Protein AF-A0A968U8L6-F1 (afdb_monomer)

Foldseek 3Di:
DPPVPDDPVVCCVVVVDDDDPPDPVCPPPDDDDQDPVLVVQLVVLVVVLVVVVDPVSCCPRPVVSVVVSVCVVCVVVPPDDD

pLDDT: mean 87.88, std 14.25, range [36.06, 97.94]

Nearest PDB structures (foldseek):
  5odw-assembly1_C  TM=2.525E-01  e=7.613E+00  Pseudomonas aeruginosa PAO1

Radius of gyration: 18.78 Å; Cα contacts (8 Å, |Δi|>4): 36; chains: 1; bounding box: 36×33×44 Å

Solvent-accessible surface area (backbone atoms only — not comparable to full-atom values): 5231 Å² total; per-residue (Å²): 130,59,78,93,73,66,47,71,69,58,51,29,67,76,67,72,53,83,86,77,87,84,69,65,92,56,77,90,54,83,86,77,82,80,51,71,68,53,51,54,47,40,67,65,26,46,61,52,20,60,72,64,66,40,72,64,35,38,39,63,40,50,48,48,56,50,54,52,46,51,48,60,68,50,53,72,70,70,69,83,93,124

Mean predicted aligned error: 8.52 Å

Structure (mmCIF, N/CA/C/O backbone):
data_AF-A0A968U8L6-F1
#
_entry.id   AF-A0A968U8L6-F1
#
loop_
_atom_site.group_PDB
_atom_site.id
_atom_site.type_symbol
_atom_site.label_atom_id
_atom_site.label_alt_id
_atom_site.label_comp_id
_atom_site.label_asym_id
_atom_site.label_entity_id
_atom_site.label_seq_id
_atom_site.pdbx_PDB_ins_code
_atom_site.Cartn_x
_atom_site.Cartn_y
_atom_site.Cartn_z
_atom_site.occupancy
_atom_site.B_iso_or_equiv
_atom_site.auth_seq_id
_atom_site.auth_comp_id
_atom_site.auth_asym_id
_atom_site.auth_atom_id
_atom_site.pdbx_PDB_model_num
ATOM 1 N N . MET A 1 1 ? -4.604 -21.959 -17.631 1.00 66.44 1 MET A N 1
ATOM 2 C CA . MET A 1 1 ? -3.669 -21.040 -18.324 1.00 66.44 1 MET A CA 1
ATOM 3 C C . MET A 1 1 ? -2.372 -21.012 -17.536 1.00 66.44 1 MET A C 1
ATOM 5 O O . MET A 1 1 ? -2.450 -21.012 -16.314 1.00 66.44 1 MET A O 1
ATOM 9 N N . ALA A 1 2 ? -1.207 -21.031 -18.188 1.00 85.19 2 ALA A N 1
ATOM 10 C CA . ALA A 1 2 ? 0.046 -20.758 -17.485 1.00 85.19 2 ALA A CA 1
ATOM 11 C C . ALA A 1 2 ? 0.062 -19.285 -17.032 1.00 85.19 2 ALA A C 1
ATOM 13 O O . ALA A 1 2 ? -0.494 -18.434 -17.725 1.00 85.19 2 ALA A O 1
ATOM 14 N N . TYR A 1 3 ? 0.685 -18.971 -15.890 1.00 81.69 3 TYR A N 1
ATOM 15 C CA . TYR A 1 3 ? 0.686 -17.606 -15.327 1.00 81.69 3 TYR A CA 1
ATOM 16 C C . TYR A 1 3 ? 1.267 -16.562 -16.296 1.00 81.69 3 TYR A C 1
ATOM 18 O O . TYR A 1 3 ? 0.774 -15.443 -16.375 1.00 81.69 3 TYR A O 1
ATOM 26 N N . ARG A 1 4 ? 2.261 -16.952 -17.104 1.00 89.00 4 ARG A N 1
ATOM 27 C CA . ARG A 1 4 ? 2.865 -16.095 -18.138 1.00 89.00 4 ARG A CA 1
ATOM 28 C C . ARG A 1 4 ? 1.884 -15.696 -19.255 1.00 89.00 4 ARG A C 1
ATOM 30 O O . ARG A 1 4 ? 2.093 -14.672 -19.890 1.00 89.00 4 ARG A O 1
ATOM 37 N N . ASP A 1 5 ? 0.810 -16.460 -19.451 1.00 85.94 5 ASP A N 1
ATOM 38 C CA . ASP A 1 5 ? -0.218 -16.212 -20.471 1.00 85.94 5 ASP A CA 1
ATOM 39 C C . ASP A 1 5 ? -1.490 -15.574 -19.885 1.00 85.94 5 ASP A C 1
ATOM 41 O O . ASP A 1 5 ? -2.537 -15.547 -20.545 1.00 85.94 5 ASP A O 1
ATOM 45 N N . PHE A 1 6 ? -1.441 -15.132 -18.624 1.00 90.50 6 PHE A N 1
ATOM 46 C CA . PHE A 1 6 ? -2.566 -14.513 -17.936 1.00 90.50 6 PHE A CA 1
ATOM 47 C C . PHE A 1 6 ? -2.797 -13.090 -18.449 1.00 90.50 6 PHE A C 1
ATOM 49 O O . PHE A 1 6 ? -1.925 -12.230 -18.355 1.00 90.50 6 PHE A O 1
ATOM 56 N N . THR A 1 7 ? -4.005 -12.823 -18.941 1.00 92.94 7 THR A N 1
ATOM 57 C CA . THR A 1 7 ? -4.474 -11.466 -19.234 1.00 92.94 7 THR A CA 1
ATOM 58 C C . THR A 1 7 ? -5.921 -11.320 -18.782 1.00 92.94 7 THR A C 1
ATOM 60 O O . THR A 1 7 ? -6.703 -12.272 -18.858 1.00 92.94 7 THR A O 1
ATOM 63 N N . LEU A 1 8 ? -6.293 -10.116 -18.338 1.00 91.50 8 LEU A N 1
ATOM 64 C CA . LEU A 1 8 ? -7.651 -9.825 -17.870 1.00 91.50 8 LEU A CA 1
ATOM 65 C C . LEU A 1 8 ? -8.703 -10.111 -18.954 1.00 91.50 8 LEU A C 1
ATOM 67 O O . LEU A 1 8 ? -9.719 -10.739 -18.673 1.00 91.50 8 LEU A O 1
ATOM 71 N N . ALA A 1 9 ? -8.420 -9.735 -20.206 1.00 91.81 9 ALA A N 1
ATOM 72 C CA . ALA A 1 9 ? -9.296 -9.997 -21.350 1.00 91.81 9 ALA A CA 1
ATOM 73 C C . ALA A 1 9 ? -9.567 -11.497 -21.549 1.00 91.81 9 ALA A C 1
ATOM 75 O O . ALA A 1 9 ? -10.705 -11.911 -21.737 1.00 91.81 9 ALA A O 1
ATOM 76 N N . LYS A 1 10 ? -8.530 -12.332 -21.440 1.00 92.31 10 LYS A N 1
ATOM 77 C CA . LYS A 1 10 ? -8.651 -13.773 -21.669 1.00 92.31 10 LYS A CA 1
ATOM 78 C C . LYS A 1 10 ? -9.440 -14.466 -20.559 1.00 92.31 10 LYS A C 1
ATOM 80 O O . LYS A 1 10 ? -1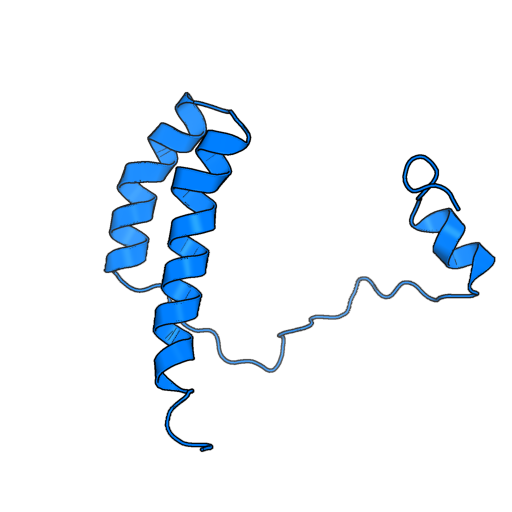0.207 -15.380 -20.844 1.00 92.31 10 LYS A O 1
ATOM 85 N N . VAL A 1 11 ? -9.300 -14.010 -19.313 1.00 92.88 11 VAL A N 1
ATOM 86 C CA . VAL A 1 11 ? -10.115 -14.495 -18.187 1.00 92.88 11 VAL A CA 1
ATOM 87 C C . VAL A 1 11 ? -11.566 -14.046 -18.328 1.00 92.88 11 VAL A C 1
ATOM 89 O O . VAL A 1 11 ? -12.461 -14.869 -18.160 1.00 92.88 11 VAL A O 1
ATOM 92 N N . ARG A 1 12 ? -11.803 -12.782 -18.701 1.00 94.50 12 ARG A N 1
ATOM 93 C CA . ARG A 1 12 ? -13.147 -12.262 -18.980 1.00 94.50 12 ARG A CA 1
ATOM 94 C C . ARG A 1 12 ? -13.879 -13.141 -19.993 1.00 94.50 12 ARG A C 1
ATOM 96 O O . ARG A 1 12 ? -14.987 -13.586 -19.713 1.00 94.50 12 ARG A O 1
ATOM 103 N N . ASP A 1 13 ? -13.232 -13.436 -21.118 1.00 92.88 13 ASP A N 1
ATOM 104 C CA . ASP A 1 13 ? -13.843 -14.188 -22.216 1.00 92.88 13 ASP A CA 1
ATOM 105 C C . ASP A 1 13 ? -14.007 -15.681 -21.875 1.00 92.88 13 ASP A C 1
ATOM 107 O O . ASP A 1 13 ? -15.047 -16.270 -22.154 1.00 92.88 13 ASP A O 1
ATOM 111 N N . THR A 1 14 ? -13.011 -16.298 -21.225 1.00 93.94 14 THR A N 1
ATOM 112 C CA . THR A 1 14 ? -13.050 -17.736 -20.880 1.00 93.94 14 THR A CA 1
ATOM 113 C C . THR A 1 14 ? -14.061 -18.039 -19.775 1.00 93.94 14 THR A C 1
ATOM 115 O O . THR A 1 14 ? -14.685 -19.097 -19.776 1.00 93.94 14 THR A O 1
ATOM 118 N N . CYS A 1 15 ? -14.206 -17.131 -18.811 1.00 92.50 15 CYS A N 1
ATOM 119 C CA . CYS A 1 15 ? -15.052 -17.328 -17.638 1.00 92.50 15 CYS A CA 1
ATOM 120 C C . CYS A 1 15 ? -16.408 -16.611 -17.745 1.00 92.50 15 CYS A C 1
ATOM 122 O O . CYS A 1 15 ? -17.201 -16.707 -16.812 1.00 92.50 15 CYS A O 1
ATOM 124 N N . GLY A 1 16 ? -16.679 -15.899 -18.847 1.00 93.44 16 GLY A N 1
ATOM 125 C CA . GLY A 1 16 ? -17.930 -15.161 -19.048 1.00 93.44 16 GLY A CA 1
ATOM 126 C C . GLY A 1 16 ? -18.155 -14.060 -18.008 1.00 93.44 16 GLY A C 1
ATOM 127 O O . GLY A 1 16 ? -19.273 -13.881 -17.535 1.00 93.44 16 GLY A O 1
ATOM 128 N N . LEU A 1 17 ? -17.091 -13.360 -17.603 1.00 93.44 17 LEU A N 1
ATOM 129 C CA . LEU A 1 17 ? -17.155 -12.356 -16.539 1.00 93.44 17 LEU A CA 1
ATOM 130 C C . LEU A 1 17 ? -17.529 -10.980 -17.094 1.00 93.44 17 LEU A C 1
ATOM 132 O O . LEU A 1 17 ? -17.092 -10.592 -18.177 1.00 93.44 17 LEU A O 1
ATOM 136 N N . ALA A 1 18 ? -18.262 -10.203 -16.302 1.00 91.25 18 ALA A N 1
ATOM 137 C CA . ALA A 1 18 ? -18.377 -8.763 -16.495 1.00 91.25 18 ALA A CA 1
ATOM 138 C C . ALA A 1 18 ? -17.265 -8.054 -15.708 1.00 91.25 18 ALA A C 1
ATOM 140 O O . ALA A 1 18 ? -16.950 -8.449 -14.585 1.00 91.25 18 ALA A O 1
ATOM 141 N N . ILE A 1 19 ? -16.668 -7.018 -16.298 1.00 89.19 19 ILE A N 1
ATOM 142 C CA . ILE A 1 19 ? -15.715 -6.148 -15.600 1.00 89.19 19 ILE A CA 1
ATOM 143 C C . ILE A 1 19 ? -16.488 -4.921 -15.126 1.00 89.19 19 ILE A C 1
ATOM 145 O O . ILE A 1 19 ? -17.060 -4.203 -15.943 1.00 89.19 19 ILE A O 1
ATOM 149 N N . GLU A 1 20 ? -16.490 -4.687 -13.818 1.00 88.25 20 GLU A N 1
ATOM 150 C CA . GLU A 1 20 ? -17.060 -3.488 -13.211 1.00 88.25 20 GLU A CA 1
ATOM 151 C C . GLU A 1 20 ? -15.931 -2.598 -12.679 1.00 88.25 20 GLU A C 1
ATOM 153 O O . GLU A 1 20 ? -15.304 -2.903 -11.668 1.00 88.25 20 GLU A O 1
ATOM 158 N N . GLU A 1 21 ? -15.644 -1.501 -13.386 1.00 84.00 21 GLU A N 1
ATOM 159 C CA . GLU A 1 21 ? -14.567 -0.560 -13.024 1.00 84.00 21 GLU A CA 1
ATOM 160 C C . GLU A 1 21 ? -15.060 0.603 -12.149 1.00 84.00 21 GL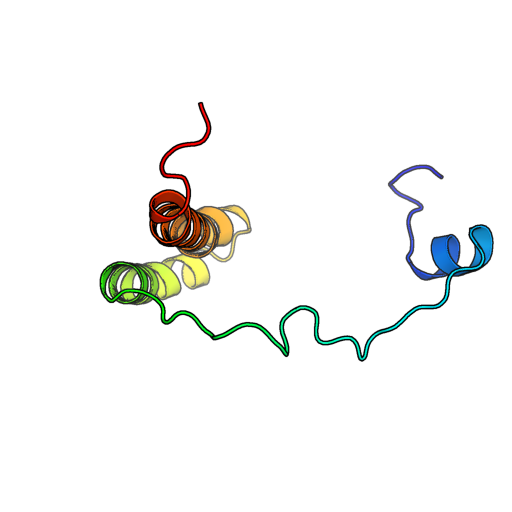U A C 1
ATOM 162 O O . GLU A 1 21 ? -14.267 1.298 -11.520 1.00 84.00 21 GLU A O 1
ATOM 167 N N . SER A 1 22 ? -16.376 0.815 -12.085 1.00 82.00 22 SER A N 1
ATOM 168 C CA . SER A 1 22 ? -17.012 1.909 -11.342 1.00 82.00 22 SER A CA 1
ATOM 169 C C . SER A 1 22 ? -17.313 1.578 -9.878 1.00 82.00 22 SER A C 1
ATOM 171 O O . SER A 1 22 ? -17.897 2.400 -9.171 1.00 82.00 22 SER A O 1
ATOM 173 N N . LEU A 1 23 ? -16.949 0.382 -9.409 1.00 82.50 23 LEU A N 1
ATOM 174 C CA . LEU A 1 23 ? -17.236 -0.040 -8.046 1.00 82.50 23 LEU A CA 1
ATOM 175 C C . LEU A 1 23 ? -16.281 0.641 -7.060 1.00 82.50 23 LEU A C 1
ATOM 177 O O . LEU A 1 23 ? -15.092 0.332 -6.988 1.00 82.50 23 LEU A O 1
ATOM 181 N N . SER A 1 24 ? -16.824 1.532 -6.233 1.00 84.06 24 SER A N 1
ATOM 182 C CA . SER A 1 24 ? -16.095 2.057 -5.083 1.00 84.06 24 SER A CA 1
ATOM 183 C C . SER A 1 24 ? -16.188 1.072 -3.919 1.00 84.06 24 SER A C 1
ATOM 185 O O . SER A 1 24 ? -17.145 1.088 -3.144 1.00 84.06 24 SER A O 1
ATOM 187 N N . LEU A 1 25 ? -15.177 0.206 -3.797 1.00 85.38 25 LEU A N 1
ATOM 188 C CA . LEU A 1 25 ? -15.103 -0.862 -2.787 1.00 85.38 25 LEU A CA 1
ATOM 189 C C . LEU A 1 25 ? -15.241 -0.364 -1.338 1.00 85.38 25 LEU A C 1
ATOM 191 O O . LEU A 1 25 ? -15.629 -1.130 -0.459 1.00 85.38 25 LEU A O 1
ATOM 195 N N . PHE A 1 26 ? -14.929 0.910 -1.090 1.00 86.19 26 PHE A N 1
ATOM 196 C CA . PHE A 1 26 ? -14.894 1.501 0.247 1.00 86.19 26 PHE A CA 1
ATOM 197 C C . PHE A 1 26 ? -15.782 2.747 0.387 1.00 86.19 26 PHE A C 1
ATOM 199 O O . PHE A 1 26 ? -15.653 3.457 1.377 1.00 86.19 26 PHE A O 1
ATOM 206 N N . ALA A 1 27 ? -16.702 3.013 -0.553 1.00 86.44 27 ALA A N 1
ATOM 207 C CA . ALA A 1 27 ? -17.553 4.216 -0.526 1.00 86.44 27 ALA A CA 1
ATOM 208 C C . ALA A 1 27 ? -18.348 4.404 0.778 1.00 86.44 27 ALA A C 1
ATOM 210 O O . ALA A 1 27 ? -18.618 5.534 1.171 1.00 86.44 27 ALA A O 1
ATOM 211 N N . GLY A 1 28 ? -18.742 3.309 1.434 1.00 88.12 28 GLY A N 1
ATOM 212 C CA . GLY A 1 28 ? -19.496 3.343 2.690 1.00 88.12 28 GLY A CA 1
ATOM 213 C C . GLY A 1 28 ? -18.639 3.312 3.957 1.00 88.12 28 GLY A C 1
ATOM 214 O O . GLY A 1 28 ? -19.193 3.247 5.052 1.00 88.12 28 GLY A O 1
ATOM 215 N N . ILE A 1 29 ? -17.309 3.296 3.838 1.00 89.19 29 ILE A N 1
ATOM 216 C CA . ILE A 1 29 ? -16.404 3.158 4.980 1.00 89.19 29 ILE A CA 1
ATOM 217 C C . ILE A 1 29 ? -1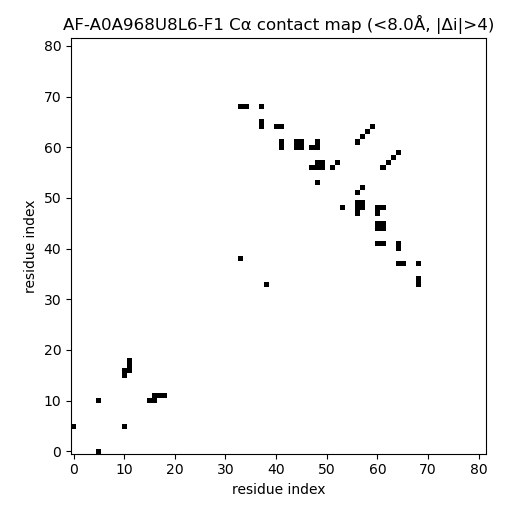5.870 4.533 5.371 1.00 89.19 29 ILE A C 1
ATOM 219 O O . ILE A 1 29 ? -15.359 5.271 4.532 1.00 89.19 29 ILE A O 1
ATOM 223 N N . SER A 1 30 ? -15.961 4.866 6.661 1.00 89.56 30 SER A N 1
ATOM 224 C CA . SER A 1 30 ? -15.345 6.086 7.184 1.00 89.56 30 SER A CA 1
ATOM 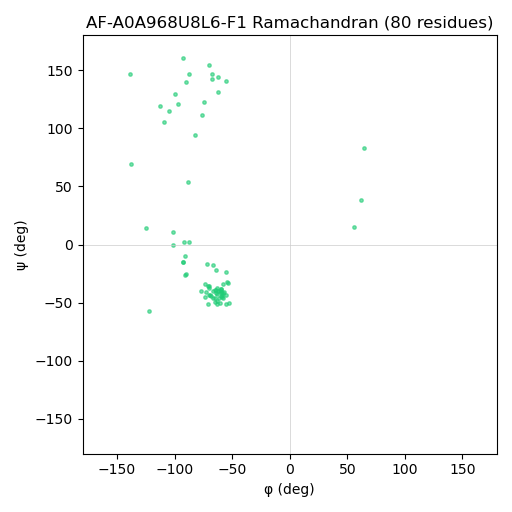225 C C . SER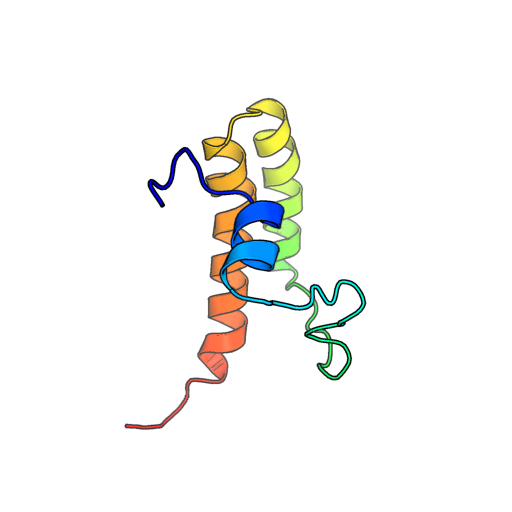 A 1 30 ? -13.832 6.024 7.010 1.00 89.56 30 SER A C 1
ATOM 227 O O . SER A 1 30 ? -13.189 5.056 7.420 1.00 89.56 30 SER A O 1
ATOM 229 N N . GLU A 1 31 ? -13.259 7.089 6.461 1.00 89.25 31 GLU A N 1
ATOM 230 C CA . GLU A 1 31 ? -11.814 7.224 6.346 1.00 89.25 31 GLU A CA 1
ATOM 231 C C . GLU A 1 31 ? -11.157 7.247 7.730 1.00 89.25 31 GLU A C 1
ATOM 233 O O . GLU A 1 31 ? -11.689 7.813 8.690 1.00 89.25 31 GLU A O 1
ATOM 238 N N . VAL A 1 32 ? -9.973 6.639 7.821 1.00 89.81 32 VAL A N 1
ATOM 239 C CA . VAL A 1 32 ? -9.130 6.689 9.015 1.00 89.81 32 VAL A CA 1
ATOM 240 C C . VAL A 1 32 ? -7.878 7.490 8.672 1.00 89.81 32 VAL A C 1
ATOM 242 O O . VAL A 1 32 ? -7.132 7.093 7.770 1.00 89.81 32 VAL A O 1
ATOM 245 N N . PRO A 1 33 ? -7.614 8.613 9.361 1.00 91.94 33 PRO A N 1
ATOM 246 C CA . PRO A 1 33 ? -6.443 9.414 9.063 1.00 91.94 33 PRO A CA 1
ATOM 247 C C . PRO A 1 33 ? -5.153 8.654 9.427 1.00 91.94 33 PRO A C 1
ATOM 249 O O . PRO A 1 33 ? -5.086 7.973 10.460 1.00 91.94 33 PRO A O 1
ATOM 252 N N . PRO A 1 34 ? -4.083 8.790 8.624 1.00 93.38 34 PRO A N 1
ATOM 253 C CA . PRO A 1 34 ? -2.751 8.342 9.011 1.00 93.38 34 PRO A CA 1
ATOM 254 C C . PRO A 1 34 ? -2.323 8.971 10.340 1.00 93.38 34 PRO A C 1
ATOM 256 O O . PRO A 1 34 ? -2.547 10.158 10.570 1.00 93.38 34 PRO A O 1
ATOM 259 N N . SER A 1 35 ? -1.648 8.212 11.207 1.00 95.56 35 SER A N 1
ATOM 260 C CA . SER A 1 35 ? -1.084 8.807 12.423 1.00 95.56 35 SER A CA 1
ATOM 261 C C . SER A 1 35 ? 0.094 9.732 12.114 1.00 95.56 35 SER A C 1
ATOM 263 O O . SER A 1 35 ? 0.844 9.513 11.160 1.00 95.56 35 SER A O 1
ATOM 265 N N . GLU A 1 36 ? 0.346 10.696 13.002 1.00 96.75 36 GLU A N 1
ATOM 266 C CA . GLU A 1 36 ? 1.537 11.559 12.949 1.00 96.75 36 GLU A CA 1
ATOM 267 C C . GLU A 1 36 ? 2.849 10.768 12.878 1.00 96.75 36 GLU A C 1
ATOM 269 O O . GLU A 1 36 ? 3.803 11.171 12.210 1.00 96.75 36 GLU A O 1
ATOM 274 N N . ARG A 1 37 ? 2.893 9.592 13.514 1.00 95.12 37 ARG A N 1
ATOM 275 C CA . ARG A 1 37 ? 4.036 8.677 13.445 1.00 95.12 37 ARG A CA 1
ATOM 276 C C . ARG A 1 37 ? 4.269 8.175 12.020 1.00 95.12 37 ARG A C 1
ATOM 278 O O . ARG A 1 37 ? 5.406 8.222 11.548 1.00 95.12 37 ARG A O 1
ATOM 285 N N . LEU A 1 38 ? 3.216 7.709 11.340 1.00 97.19 38 LEU A N 1
ATOM 286 C CA . LEU A 1 38 ? 3.313 7.270 9.946 1.00 97.19 38 LEU A CA 1
ATOM 287 C C . LEU A 1 38 ? 3.672 8.451 9.038 1.00 97.19 38 LEU A C 1
ATOM 289 O O . LEU A 1 38 ? 4.589 8.333 8.230 1.00 97.19 38 LEU A O 1
ATOM 293 N N . LEU A 1 39 ? 3.013 9.600 9.205 1.00 97.94 39 LEU A N 1
ATOM 294 C CA . LEU A 1 39 ? 3.284 10.798 8.405 1.00 97.94 39 LEU A CA 1
ATOM 295 C C . LEU A 1 39 ? 4.738 11.259 8.547 1.00 97.94 39 LEU A C 1
ATOM 297 O O . LEU A 1 39 ? 5.403 11.533 7.549 1.00 97.94 39 LEU A O 1
ATOM 301 N N . THR A 1 40 ? 5.260 11.291 9.772 1.00 97.50 40 THR A N 1
ATOM 302 C CA . THR A 1 40 ? 6.658 11.648 10.041 1.00 97.50 40 THR A CA 1
ATOM 303 C C . THR A 1 40 ? 7.627 10.656 9.401 1.00 97.50 40 THR A C 1
ATOM 305 O O . THR A 1 40 ? 8.628 11.071 8.819 1.00 97.50 40 THR A O 1
ATOM 308 N N . ASN A 1 41 ? 7.335 9.355 9.480 1.00 96.62 41 ASN A N 1
ATOM 309 C CA . ASN A 1 41 ? 8.148 8.312 8.859 1.00 96.62 41 ASN A CA 1
ATOM 310 C C . ASN A 1 41 ? 8.168 8.464 7.326 1.00 96.62 41 ASN A C 1
ATOM 312 O O . ASN A 1 41 ? 9.239 8.591 6.734 1.00 96.62 41 ASN A O 1
ATOM 316 N N . LEU A 1 42 ? 6.996 8.583 6.695 1.00 97.62 42 LEU A N 1
ATOM 317 C CA . LEU A 1 42 ? 6.876 8.727 5.244 1.00 97.62 42 LEU A CA 1
ATOM 318 C C . LEU A 1 42 ? 7.518 10.017 4.723 1.00 97.62 42 LEU A C 1
ATOM 320 O O . LEU A 1 42 ? 8.149 9.992 3.671 1.00 97.62 42 LEU A O 1
ATOM 324 N N . ARG A 1 43 ? 7.425 11.140 5.451 1.00 97.69 43 ARG A N 1
ATOM 325 C CA . ARG A 1 43 ? 8.107 12.392 5.067 1.00 97.69 43 ARG A CA 1
ATOM 326 C C . ARG A 1 43 ? 9.627 12.223 4.989 1.00 97.69 43 ARG A C 1
ATOM 328 O O . ARG A 1 43 ? 10.243 12.785 4.090 1.00 97.69 43 ARG A O 1
ATOM 335 N N . LYS A 1 44 ? 10.221 11.445 5.900 1.00 96.06 44 LYS A N 1
ATOM 336 C CA . LYS A 1 44 ? 11.668 11.170 5.925 1.00 96.06 44 LYS A CA 1
ATOM 337 C C . LYS A 1 44 ? 12.085 10.145 4.871 1.00 96.06 44 LYS A C 1
ATOM 339 O O . LYS A 1 44 ? 13.116 10.309 4.229 1.00 96.06 44 LYS A O 1
ATOM 344 N N . ASN A 1 45 ? 11.268 9.116 4.681 1.00 95.75 45 ASN A N 1
ATOM 345 C CA . ASN A 1 45 ? 11.623 7.950 3.879 1.00 95.75 45 ASN A CA 1
ATOM 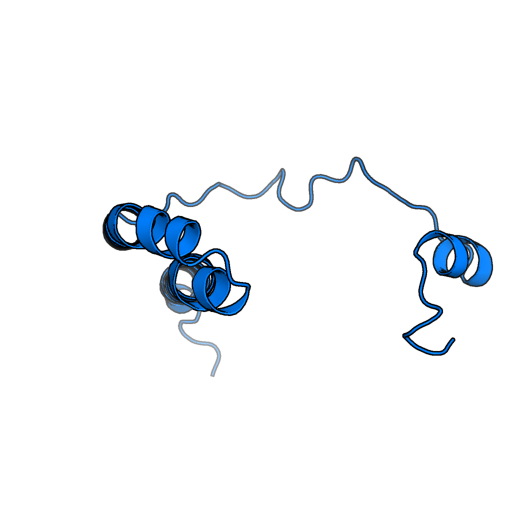346 C C . ASN A 1 45 ? 11.247 8.087 2.399 1.00 95.75 45 ASN A C 1
ATOM 348 O O . ASN A 1 45 ? 11.902 7.498 1.544 1.00 95.75 45 ASN A O 1
ATOM 352 N N . LYS A 1 46 ? 10.249 8.912 2.057 1.00 96.00 46 LYS A N 1
ATOM 353 C CA . LYS A 1 46 ? 9.832 9.131 0.664 1.00 96.00 46 LYS A CA 1
ATOM 354 C C . LYS A 1 46 ? 10.964 9.643 -0.239 1.00 96.00 46 LYS A C 1
ATOM 356 O O . LYS A 1 46 ? 11.117 9.075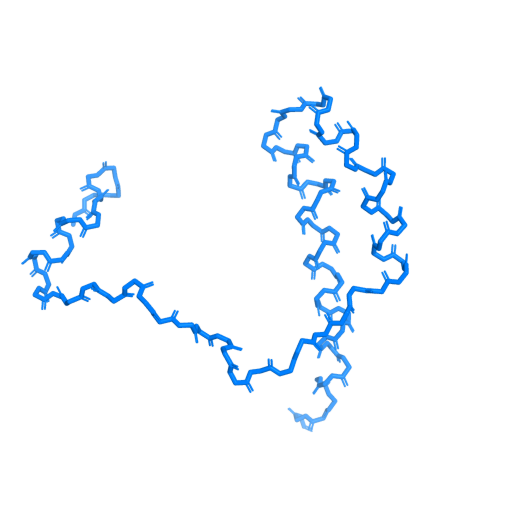 -1.318 1.00 96.00 46 LYS A O 1
ATOM 361 N N . PRO A 1 47 ? 11.777 10.646 0.151 1.00 96.44 47 PRO A N 1
ATOM 362 C CA . PRO A 1 47 ? 12.918 11.063 -0.662 1.00 96.44 47 PRO A CA 1
ATOM 363 C C . PRO A 1 47 ? 13.925 9.931 -0.899 1.00 96.44 47 PRO A C 1
ATOM 365 O O . PRO A 1 47 ? 14.421 9.795 -2.012 1.00 96.44 47 PRO A O 1
ATOM 368 N N . LEU A 1 48 ? 14.172 9.084 0.109 1.00 93.56 48 LEU A N 1
ATOM 369 C CA . LEU A 1 48 ? 15.073 7.931 -0.005 1.00 93.56 48 LEU A CA 1
ATOM 370 C C . LEU A 1 48 ? 14.518 6.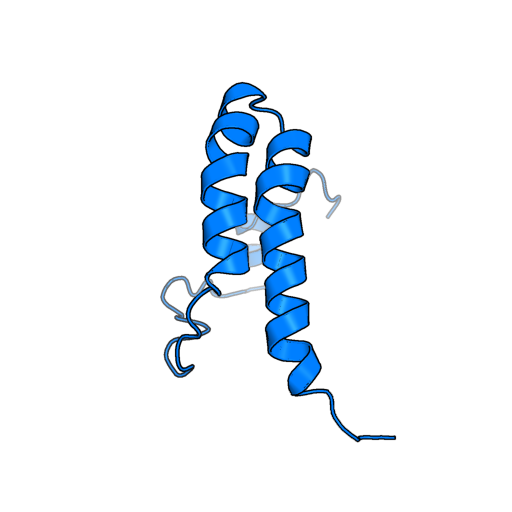874 -0.963 1.00 93.56 48 LEU A C 1
ATOM 372 O O . LEU A 1 48 ? 15.228 6.430 -1.859 1.00 93.56 48 LEU A O 1
ATOM 376 N N . ALA A 1 49 ? 13.235 6.530 -0.835 1.00 95.56 49 ALA A N 1
ATOM 377 C CA . ALA A 1 49 ? 12.566 5.584 -1.726 1.00 95.56 49 ALA A CA 1
ATOM 378 C C . ALA A 1 49 ? 12.642 6.027 -3.198 1.00 95.56 49 ALA A C 1
ATOM 380 O O . ALA A 1 49 ? 12.874 5.210 -4.089 1.00 95.56 49 ALA A O 1
ATOM 381 N N . ILE A 1 50 ? 12.464 7.331 -3.445 1.00 94.38 50 ILE A N 1
ATOM 382 C CA . ILE A 1 50 ? 12.552 7.927 -4.783 1.00 94.38 50 ILE A CA 1
ATOM 383 C C . ILE A 1 50 ? 13.999 7.932 -5.283 1.00 94.38 50 ILE A C 1
ATOM 385 O O . ILE A 1 50 ? 14.231 7.587 -6.436 1.00 94.38 50 ILE A O 1
ATOM 389 N N . ALA A 1 51 ? 14.965 8.290 -4.433 1.00 95.94 51 ALA A N 1
ATOM 390 C CA . ALA A 1 51 ? 16.378 8.335 -4.806 1.00 95.94 51 ALA A CA 1
ATOM 391 C C . ALA A 1 51 ? 16.943 6.945 -5.142 1.00 95.94 51 ALA A C 1
ATOM 393 O O . ALA A 1 51 ? 17.703 6.811 -6.096 1.00 95.94 51 ALA A O 1
ATOM 394 N N . ILE A 1 52 ? 16.552 5.911 -4.389 1.00 94.94 52 ILE A N 1
ATOM 395 C CA . ILE A 1 52 ? 16.954 4.518 -4.640 1.00 94.94 52 ILE A CA 1
ATOM 396 C C . ILE A 1 52 ? 16.279 3.977 -5.909 1.00 94.94 52 ILE A C 1
ATOM 398 O O . ILE A 1 52 ? 16.888 3.220 -6.661 1.00 94.94 52 ILE A O 1
ATOM 402 N N . ASN A 1 53 ? 15.020 4.360 -6.151 1.00 92.69 53 ASN A N 1
ATOM 403 C CA . ASN A 1 53 ? 14.222 4.015 -7.333 1.00 92.69 53 ASN A CA 1
ATOM 404 C C . ASN A 1 53 ? 14.066 2.503 -7.631 1.00 92.69 53 ASN A C 1
ATOM 406 O O . ASN A 1 53 ? 13.608 2.117 -8.708 1.00 92.69 53 ASN A O 1
ATOM 410 N N . SER A 1 54 ? 14.375 1.625 -6.678 1.00 96.50 54 SER A N 1
ATOM 411 C CA . SER A 1 54 ? 14.175 0.180 -6.808 1.00 96.50 54 SER A CA 1
ATOM 412 C C . SER A 1 54 ? 12.819 -0.258 -6.248 1.00 96.50 54 SER A C 1
ATOM 414 O O . SER A 1 54 ? 12.181 0.444 -5.457 1.00 96.50 54 SER A O 1
ATOM 416 N N . GLU A 1 55 ? 12.359 -1.437 -6.667 1.00 96.62 55 GLU A N 1
ATOM 417 C CA . GLU A 1 55 ? 11.169 -2.074 -6.089 1.00 96.62 55 GLU A CA 1
ATOM 418 C C . GLU A 1 55 ? 11.343 -2.330 -4.591 1.00 96.62 55 GLU A C 1
ATOM 420 O O . GLU A 1 55 ? 10.442 -2.035 -3.808 1.00 96.62 55 GLU A O 1
ATOM 425 N N . GLU A 1 56 ? 12.529 -2.787 -4.191 1.00 94.88 56 GLU A N 1
ATOM 426 C CA . GLU A 1 56 ? 12.893 -3.019 -2.795 1.00 94.88 56 GLU A CA 1
ATOM 427 C C . GLU A 1 56 ? 12.849 -1.727 -1.973 1.00 94.88 56 GLU A C 1
ATOM 429 O O . GLU A 1 56 ? 12.195 -1.689 -0.936 1.00 94.88 56 GLU A O 1
ATOM 434 N N . GLY A 1 57 ? 13.422 -0.630 -2.483 1.00 96.12 57 GLY A N 1
ATOM 435 C CA . GLY A 1 57 ? 13.392 0.665 -1.805 1.00 96.12 57 GLY A CA 1
ATOM 436 C C . GLY A 1 57 ? 11.967 1.182 -1.602 1.00 96.12 57 GLY A C 1
ATOM 437 O O . GLY A 1 57 ? 11.628 1.678 -0.531 1.00 96.12 57 GLY A O 1
ATOM 438 N N . ARG A 1 58 ? 11.073 1.020 -2.585 1.00 96.19 58 ARG A N 1
ATOM 439 C CA . ARG A 1 58 ? 9.649 1.357 -2.397 1.00 96.19 58 ARG A CA 1
ATOM 440 C C . ARG A 1 58 ? 8.970 0.428 -1.387 1.00 96.19 58 ARG A C 1
ATOM 442 O O . ARG A 1 58 ? 8.168 0.901 -0.579 1.00 96.19 58 ARG A O 1
ATOM 449 N N . SER A 1 59 ? 9.291 -0.864 -1.422 1.00 96.94 59 SER A N 1
ATOM 450 C CA . SER A 1 59 ? 8.754 -1.858 -0.490 1.00 96.94 59 SER A CA 1
ATOM 451 C C . SER A 1 59 ? 9.120 -1.525 0.957 1.00 96.94 59 SER A C 1
ATOM 453 O O . SER A 1 59 ? 8.241 -1.420 1.812 1.00 96.94 59 SER A O 1
ATOM 455 N N . GLU A 1 60 ? 10.397 -1.261 1.219 1.00 97.06 60 GLU A N 1
ATOM 456 C CA . GLU A 1 60 ? 10.921 -1.005 2.558 1.00 97.06 60 GLU A CA 1
ATOM 457 C C . GLU A 1 60 ? 10.524 0.375 3.097 1.00 97.06 60 GLU A C 1
ATOM 459 O O . GLU A 1 60 ? 10.081 0.498 4.238 1.00 97.06 60 GLU A O 1
ATOM 464 N N . PHE A 1 61 ? 10.642 1.427 2.283 1.00 97.06 61 PHE A N 1
ATOM 465 C CA . PHE A 1 61 ? 10.515 2.806 2.764 1.00 97.06 61 PHE A CA 1
ATOM 466 C C . PHE A 1 61 ? 9.102 3.389 2.657 1.00 97.06 61 PHE A C 1
ATOM 468 O O . PHE A 1 61 ? 8.826 4.413 3.287 1.00 97.06 61 PHE A O 1
ATOM 475 N N . LEU A 1 62 ? 8.203 2.764 1.887 1.00 96.31 62 LEU A N 1
ATOM 476 C CA . LEU A 1 62 ? 6.816 3.218 1.726 1.00 96.31 62 LEU A CA 1
ATOM 477 C C . LEU A 1 62 ? 5.807 2.141 2.132 1.00 96.31 62 LEU A C 1
ATOM 479 O O . LEU A 1 62 ? 4.983 2.383 3.013 1.00 96.31 62 LEU A O 1
ATOM 483 N N . ILE A 1 63 ? 5.870 0.957 1.516 1.00 96.25 63 ILE A N 1
ATOM 484 C CA . ILE A 1 63 ? 4.818 -0.063 1.651 1.00 96.25 63 ILE A CA 1
ATOM 485 C C . ILE A 1 63 ? 4.826 -0.687 3.052 1.00 96.25 63 ILE A C 1
ATOM 487 O O . ILE A 1 63 ? 3.792 -0.695 3.723 1.00 96.25 63 ILE A O 1
ATOM 491 N N . ALA A 1 64 ? 5.976 -1.164 3.534 1.00 96.69 64 ALA A N 1
ATOM 492 C CA . ALA A 1 64 ? 6.079 -1.810 4.842 1.00 96.69 64 ALA A CA 1
ATOM 493 C C . ALA A 1 64 ? 5.646 -0.893 6.013 1.00 96.69 64 ALA A C 1
ATOM 495 O O . ALA A 1 64 ? 4.860 -1.350 6.849 1.00 96.69 64 ALA A O 1
ATOM 496 N N . PRO A 1 65 ? 6.037 0.400 6.077 1.00 96.50 65 PRO A N 1
ATOM 497 C CA . PRO A 1 65 ? 5.539 1.332 7.089 1.00 96.50 65 PRO A CA 1
ATOM 498 C C . PRO A 1 65 ? 4.019 1.523 7.062 1.00 96.50 65 PRO A C 1
ATOM 500 O O . PRO A 1 65 ? 3.399 1.576 8.126 1.00 96.50 65 PRO A O 1
ATOM 503 N N . ILE A 1 66 ? 3.412 1.598 5.871 1.00 96.31 66 ILE A N 1
ATOM 504 C CA . ILE A 1 66 ? 1.954 1.723 5.716 1.00 96.31 66 ILE A CA 1
ATOM 505 C C . ILE A 1 66 ? 1.264 0.462 6.240 1.00 96.31 66 ILE A C 1
ATOM 507 O O . ILE A 1 66 ? 0.362 0.564 7.067 1.00 96.31 66 ILE A O 1
ATOM 511 N N . LEU A 1 67 ? 1.714 -0.728 5.832 1.00 95.62 67 LEU A N 1
ATOM 512 C CA . LEU A 1 67 ? 1.134 -1.997 6.287 1.00 95.62 67 LEU A CA 1
ATOM 513 C C . LEU A 1 67 ? 1.274 -2.187 7.804 1.00 95.62 67 LEU A C 1
ATOM 515 O O . LEU A 1 67 ? 0.336 -2.635 8.467 1.00 95.62 67 LEU A O 1
ATOM 519 N N . ALA A 1 68 ? 2.418 -1.800 8.372 1.00 94.44 68 ALA A N 1
ATOM 520 C CA . ALA A 1 68 ? 2.633 -1.824 9.814 1.00 94.44 68 ALA A CA 1
ATOM 521 C C . ALA A 1 68 ? 1.686 -0.864 10.554 1.00 94.44 68 ALA A C 1
ATOM 523 O O . ALA A 1 68 ? 1.183 -1.201 11.628 1.00 94.44 68 ALA A O 1
ATOM 524 N N . GLU A 1 69 ? 1.418 0.319 9.995 1.00 94.50 69 GLU A N 1
ATOM 525 C CA . GLU A 1 69 ? 0.442 1.254 10.554 1.00 94.50 69 GLU A CA 1
ATOM 526 C C . GLU A 1 69 ? -0.990 0.730 10.445 1.00 94.50 69 GLU A C 1
ATOM 528 O O . GLU A 1 69 ? -1.708 0.791 11.440 1.00 94.50 69 GLU A O 1
ATOM 533 N N . VAL A 1 70 ? -1.387 0.165 9.300 1.00 92.75 70 VAL A N 1
ATOM 534 C CA . VAL A 1 70 ? -2.703 -0.471 9.131 1.00 92.75 70 VAL A CA 1
ATOM 535 C C . VAL A 1 70 ? -2.888 -1.548 10.190 1.00 92.75 70 VAL A C 1
ATOM 537 O O . VAL A 1 70 ? -3.859 -1.491 10.937 1.00 92.75 70 VAL A O 1
ATOM 540 N N . ARG A 1 71 ? -1.919 -2.464 10.348 1.00 90.88 71 ARG A N 1
ATOM 541 C CA . ARG A 1 71 ? -1.953 -3.473 11.416 1.00 90.88 71 ARG A CA 1
ATOM 542 C C . ARG A 1 71 ? -2.091 -2.829 12.790 1.00 90.88 71 ARG A C 1
ATOM 544 O O . ARG A 1 71 ? -2.853 -3.326 13.601 1.00 90.88 71 ARG A O 1
ATOM 551 N N . ARG A 1 72 ? -1.367 -1.751 13.091 1.00 90.44 72 ARG A N 1
ATOM 552 C CA . ARG A 1 72 ? -1.453 -1.083 14.400 1.00 90.44 72 ARG A CA 1
ATOM 553 C C . ARG A 1 72 ? -2.842 -0.486 14.649 1.00 90.44 72 ARG A C 1
ATOM 555 O O . ARG A 1 72 ? -3.341 -0.574 15.766 1.00 90.44 72 ARG A O 1
ATOM 562 N N . GLN A 1 73 ? -3.441 0.128 13.633 1.00 88.50 73 GLN A N 1
ATOM 563 C CA . GLN A 1 73 ? -4.760 0.754 13.727 1.00 88.50 73 GLN A CA 1
ATOM 564 C C . GLN A 1 73 ? -5.890 -0.284 13.786 1.00 88.50 73 GLN A C 1
ATOM 566 O O . GLN A 1 73 ? -6.866 -0.073 14.498 1.00 88.50 73 GLN A O 1
ATOM 571 N N . THR A 1 74 ? -5.744 -1.426 13.108 1.00 84.62 74 THR A N 1
ATOM 572 C CA . THR A 1 74 ? -6.762 -2.489 13.075 1.00 84.62 74 THR A CA 1
ATOM 573 C C . THR A 1 74 ? -6.586 -3.543 14.168 1.00 84.62 74 THR A C 1
ATOM 575 O O . THR A 1 74 ? -7.572 -4.117 14.620 1.00 84.62 74 THR A O 1
ATOM 578 N N . ALA A 1 75 ? -5.369 -3.772 14.675 1.00 68.38 75 ALA A N 1
ATOM 579 C CA . ALA A 1 75 ? -5.115 -4.717 15.768 1.00 68.38 75 ALA A CA 1
ATOM 580 C C . ALA A 1 75 ? -5.729 -4.272 17.104 1.00 68.38 75 ALA A C 1
ATOM 582 O O . ALA A 1 75 ? -5.932 -5.113 17.971 1.00 68.38 75 ALA A O 1
ATOM 583 N N . TYR A 1 76 ? -6.094 -2.995 17.263 1.00 54.44 76 TYR A N 1
ATOM 584 C CA . TYR A 1 76 ? -6.888 -2.549 18.415 1.00 54.44 76 TYR A CA 1
ATOM 585 C C . TYR A 1 76 ? -8.358 -3.016 18.344 1.00 54.44 76 TYR A C 1
ATOM 587 O O . TYR A 1 76 ? -9.035 -3.044 19.365 1.00 54.44 76 TYR A O 1
ATOM 595 N N . SER A 1 77 ? -8.841 -3.439 17.166 1.00 50.53 77 SER A N 1
ATOM 596 C CA . SER A 1 77 ? -10.161 -4.063 16.979 1.00 50.53 77 SER A CA 1
ATOM 597 C C . SER A 1 77 ? -10.132 -5.593 17.105 1.00 50.53 77 SER A C 1
ATOM 599 O O . SER A 1 77 ? -11.189 -6.214 17.165 1.00 50.53 77 SER A O 1
ATOM 601 N N . MET A 1 78 ? -8.951 -6.216 17.166 1.00 46.72 78 MET A N 1
ATOM 602 C CA . MET A 1 78 ? -8.796 -7.646 17.463 1.00 46.72 78 MET A CA 1
ATOM 603 C C . MET A 1 78 ? -8.687 -7.844 18.985 1.00 46.72 78 MET A C 1
ATOM 605 O O . MET A 1 78 ? -7.713 -8.408 19.478 1.00 46.72 78 MET A O 1
ATOM 609 N N . SER A 1 79 ? -9.657 -7.328 19.746 1.00 42.59 79 SER A N 1
ATOM 610 C CA . SER A 1 79 ? -9.811 -7.652 21.167 1.00 42.59 79 SER A CA 1
ATOM 611 C C . SER A 1 79 ? -10.996 -8.605 21.338 1.00 42.59 79 SER A C 1
ATOM 613 O O . SER A 1 79 ? -12.136 -8.243 21.070 1.00 42.59 79 SER A O 1
ATOM 615 N N . ASN A 1 80 ? -10.660 -9.818 21.784 1.00 42.44 80 ASN A N 1
ATOM 616 C CA . ASN A 1 80 ? -11.502 -10.900 22.302 1.00 42.44 80 ASN A CA 1
ATOM 617 C C . ASN A 1 80 ? -12.516 -11.569 21.360 1.00 42.44 80 ASN A C 1
ATOM 619 O O . ASN A 1 80 ? -13.721 -11.357 21.446 1.00 42.44 80 ASN A O 1
ATOM 623 N N . ALA A 1 81 ? -12.013 -12.528 20.582 1.00 36.06 81 ALA A N 1
ATOM 624 C CA . ALA A 1 81 ? -12.754 -13.746 20.254 1.00 36.06 81 ALA A CA 1
ATOM 625 C C . ALA A 1 81 ? -11.796 -14.949 20.325 1.00 36.06 81 ALA A C 1
ATOM 627 O O . ALA A 1 81 ? -11.398 -15.512 19.308 1.00 36.06 81 ALA A O 1
ATOM 628 N N . PHE A 1 82 ? -11.378 -15.275 21.547 1.00 44.78 82 PHE A N 1
ATOM 629 C CA . PHE A 1 82 ? -10.981 -16.623 21.947 1.00 44.78 82 PHE A CA 1
ATOM 63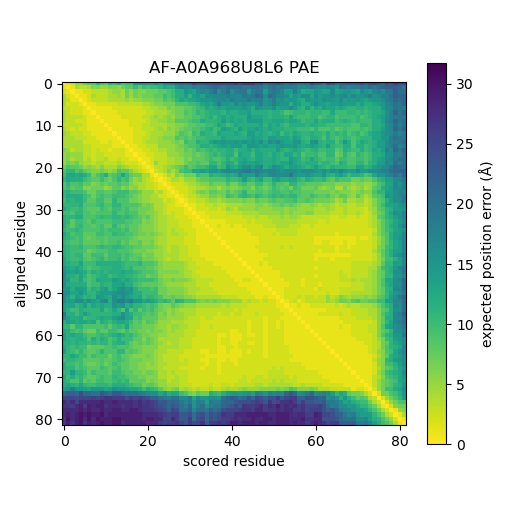0 C C . PHE A 1 82 ? -11.780 -16.967 23.198 1.00 44.78 82 PHE A C 1
ATOM 632 O O . PHE A 1 82 ? -11.881 -16.070 24.068 1.00 44.78 82 PHE A O 1
#

Sequence (82 aa):
MAYRDFTLAKVRDTCGLAIEESLSLFAGISEVPPSERLLTNLRKNKPLAIAINSEEGRSEFLIAPILAEVRRQTAYSMSNAF

Secondary structure (DSSP, 8-state):
--GGG--HHHHHHHHTPPP-----TTTTSPP-PPPHHHHHHHHHHHHHHHHH-SHHHHIIIIIHHHHHHHHHHHGGG-----